Protein AF-A0A3Y9I7Q0-F1 (afdb_monomer_lite)

Organism: Salmonella infantis (NCBI:txid595)

pLDDT: mean 85.58, std 11.39, range [48.69, 96.62]

Secondary structure (DSSP, 8-state):
--S--TTEEEETTEEEEGGGS-HHHHHHHHHHHHHHHHHHHHHHHHHTSHHHHHHHHHTT-----SSSS----B-TTS-BSS--

Sequence (84 aa):
MTGNGINTVRINNEVKHITELDPVTLSLEWAKLKNENNELYRSIKEANSGWRGFILRLIGVHLPDGKTISIHGINAKGGSIYPE

Structure (mmCIF, N/CA/C/O backbone):
data_AF-A0A3Y9I7Q0-F1
#
_entry.id   AF-A0A3Y9I7Q0-F1
#
loop_
_atom_site.group_PDB
_atom_site.id
_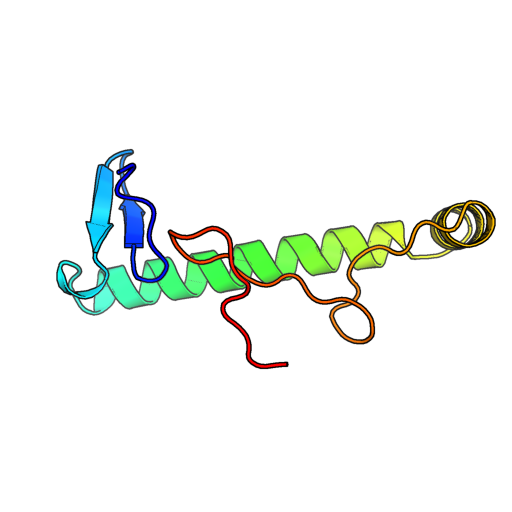atom_site.type_symbol
_atom_site.label_atom_id
_atom_site.label_alt_id
_atom_site.label_comp_id
_atom_site.label_asym_id
_atom_site.label_entity_id
_atom_site.label_seq_id
_atom_site.pdbx_PDB_ins_code
_atom_site.Cartn_x
_atom_site.Cartn_y
_atom_site.Cartn_z
_atom_site.occupancy
_atom_site.B_iso_or_equiv
_atom_site.auth_seq_id
_atom_site.auth_comp_id
_atom_site.auth_asym_id
_atom_site.auth_atom_id
_atom_site.pdbx_PDB_model_num
ATOM 1 N N . MET A 1 1 ? -20.018 -17.646 0.795 1.00 48.69 1 MET A N 1
ATOM 2 C CA . MET A 1 1 ? -19.472 -16.273 0.781 1.00 48.69 1 MET A CA 1
ATOM 3 C C . MET A 1 1 ? -18.309 -16.233 1.752 1.00 48.69 1 MET A C 1
ATOM 5 O O . MET A 1 1 ? -18.529 -16.363 2.945 1.00 48.69 1 MET A O 1
ATOM 9 N N . THR A 1 2 ? -17.075 -16.147 1.264 1.00 54.91 2 THR A N 1
ATOM 10 C CA . THR A 1 2 ? -15.929 -15.829 2.124 1.00 54.91 2 THR A CA 1
ATOM 11 C C . THR A 1 2 ? -16.119 -14.393 2.599 1.00 54.91 2 THR A C 1
ATOM 13 O O . THR A 1 2 ? -16.288 -13.522 1.752 1.00 54.91 2 THR A O 1
ATOM 16 N N . GLY A 1 3 ? -16.119 -14.123 3.903 1.00 60.91 3 GLY A N 1
ATOM 17 C CA . GLY A 1 3 ? -16.352 -12.780 4.460 1.00 60.91 3 GLY A CA 1
ATOM 18 C C . GLY A 1 3 ? -15.352 -11.691 4.035 1.00 60.91 3 GLY A C 1
ATOM 19 O O . GLY A 1 3 ? -15.432 -10.587 4.544 1.00 60.91 3 GLY A O 1
ATOM 20 N N . ASN A 1 4 ? -14.425 -11.974 3.116 1.00 68.38 4 ASN A N 1
ATOM 21 C CA . ASN A 1 4 ? -13.451 -11.033 2.568 1.00 68.38 4 ASN A CA 1
ATOM 22 C C . ASN A 1 4 ? -14.144 -10.041 1.611 1.00 68.38 4 ASN A C 1
ATOM 24 O O . ASN A 1 4 ? -14.205 -10.263 0.401 1.00 68.38 4 ASN A O 1
ATOM 28 N N . GLY A 1 5 ? -14.704 -8.969 2.167 1.00 72.12 5 GLY A N 1
ATOM 29 C CA . GLY A 1 5 ? -15.272 -7.840 1.431 1.00 72.12 5 GLY A CA 1
ATOM 30 C C . GLY A 1 5 ? -14.395 -6.585 1.503 1.00 72.12 5 GLY A C 1
ATOM 31 O O . GLY A 1 5 ? -13.444 -6.512 2.273 1.00 72.12 5 GLY A O 1
ATOM 32 N N . ILE A 1 6 ? -14.758 -5.564 0.725 1.00 75.19 6 ILE A N 1
ATOM 33 C CA . ILE A 1 6 ? -14.030 -4.281 0.598 1.00 75.19 6 ILE A CA 1
ATOM 34 C C . ILE A 1 6 ? -13.889 -3.554 1.944 1.00 75.19 6 ILE A C 1
ATOM 36 O O . ILE A 1 6 ? -12.900 -2.882 2.205 1.00 75.19 6 ILE A O 1
ATOM 40 N N . ASN A 1 7 ? -14.886 -3.722 2.807 1.00 84.25 7 ASN A N 1
ATOM 41 C CA . ASN A 1 7 ? -14.970 -3.087 4.114 1.00 84.25 7 ASN A CA 1
ATOM 42 C C . ASN A 1 7 ? -14.595 -4.063 5.233 1.00 84.25 7 ASN A C 1
ATOM 44 O O . ASN A 1 7 ? -15.166 -4.004 6.318 1.00 84.25 7 ASN A O 1
ATOM 48 N N . THR A 1 8 ? -13.684 -5.000 4.964 1.00 86.75 8 THR A N 1
ATOM 49 C CA . THR A 1 8 ? -13.240 -5.979 5.959 1.00 86.75 8 THR A CA 1
ATOM 50 C C . THR A 1 8 ? -11.726 -6.021 6.064 1.00 86.75 8 THR A C 1
ATOM 52 O O . THR A 1 8 ? -11.020 -5.838 5.075 1.00 86.75 8 THR A O 1
ATOM 55 N N . VAL A 1 9 ? -11.233 -6.280 7.270 1.00 88.19 9 VAL A N 1
ATOM 56 C CA . VAL A 1 9 ? -9.814 -6.502 7.562 1.00 88.19 9 VAL A CA 1
ATOM 57 C C . VAL A 1 9 ? -9.649 -7.838 8.275 1.00 88.19 9 VAL A C 1
ATOM 59 O O . VAL A 1 9 ? -10.585 -8.336 8.904 1.00 88.19 9 VAL A O 1
ATOM 62 N N . ARG A 1 10 ? -8.459 -8.439 8.176 1.00 89.06 10 ARG A N 1
ATOM 63 C CA . ARG A 1 10 ? -8.137 -9.683 8.882 1.00 89.06 10 ARG A CA 1
ATOM 64 C C . ARG A 1 10 ? -7.249 -9.386 10.085 1.00 89.06 10 ARG A C 1
ATOM 66 O O . ARG A 1 10 ? -6.066 -9.104 9.917 1.00 89.06 10 ARG A O 1
ATOM 73 N N . ILE A 1 11 ? -7.807 -9.514 11.284 1.00 89.00 11 ILE A N 1
ATOM 74 C CA . ILE A 1 11 ? -7.110 -9.305 12.559 1.00 89.00 11 ILE A CA 1
ATOM 75 C C . ILE A 1 11 ? -7.089 -10.640 13.295 1.00 89.00 11 ILE A C 1
ATOM 77 O O . ILE A 1 11 ? -8.131 -11.265 13.461 1.00 89.00 11 ILE A O 1
ATOM 81 N N . ASN A 1 12 ? -5.910 -11.112 13.712 1.00 89.12 12 ASN A N 1
ATOM 82 C CA . ASN A 1 12 ? -5.751 -12.404 14.400 1.00 89.12 12 ASN A CA 1
ATOM 83 C C . ASN A 1 12 ? -6.411 -13.585 13.661 1.00 89.12 12 ASN A C 1
ATOM 85 O O . ASN A 1 12 ? -6.996 -14.475 14.270 1.00 89.12 12 ASN A O 1
ATOM 89 N N . ASN A 1 13 ? -6.313 -13.581 12.329 1.00 87.12 13 ASN A N 1
ATOM 90 C CA . ASN A 1 13 ? -6.917 -14.575 11.438 1.00 87.12 13 ASN A CA 1
ATOM 91 C C . ASN A 1 13 ? -8.463 -14.592 11.410 1.00 87.12 13 ASN A C 1
ATOM 93 O O . ASN A 1 13 ? -9.051 -15.446 10.749 1.00 87.12 13 ASN A O 1
ATOM 97 N N . GLU A 1 14 ? -9.112 -13.622 12.053 1.00 90.38 14 GLU A N 1
ATOM 98 C CA . GLU A 1 14 ? -10.553 -13.382 12.001 1.00 90.38 14 GLU A CA 1
ATOM 99 C C . GLU A 1 14 ? -10.855 -12.235 11.030 1.00 90.38 14 GLU A C 1
ATOM 101 O O . GLU A 1 14 ? -10.134 -11.236 10.983 1.00 90.38 14 GLU A O 1
ATOM 106 N N . VAL A 1 15 ? -11.912 -12.376 10.231 1.00 89.62 15 VAL A N 1
ATOM 107 C CA . VAL A 1 15 ? -12.367 -11.312 9.331 1.00 89.62 15 VAL A CA 1
ATOM 108 C C . VAL A 1 15 ? -13.351 -10.428 10.085 1.00 89.62 15 VAL A C 1
ATOM 110 O O . VAL A 1 15 ? -14.381 -10.923 10.531 1.00 89.62 15 VAL A O 1
ATOM 113 N N . LYS A 1 16 ? -13.036 -9.138 10.207 1.00 90.88 16 LYS A N 1
ATOM 114 C CA . LYS A 1 16 ? -13.883 -8.135 10.864 1.00 90.88 16 LYS A CA 1
ATOM 115 C C . LYS A 1 16 ? -14.321 -7.079 9.869 1.00 90.88 16 LYS A C 1
ATOM 117 O O . LYS A 1 16 ? -13.519 -6.653 9.033 1.00 90.88 16 LYS A O 1
ATOM 122 N N . HIS A 1 17 ? -15.569 -6.636 9.960 1.00 90.88 17 HIS A N 1
ATOM 123 C CA . HIS A 1 17 ? -16.025 -5.471 9.205 1.00 90.88 17 HIS A CA 1
ATOM 124 C C . HIS A 1 17 ? -15.457 -4.191 9.835 1.00 90.88 17 HIS A C 1
ATOM 126 O O 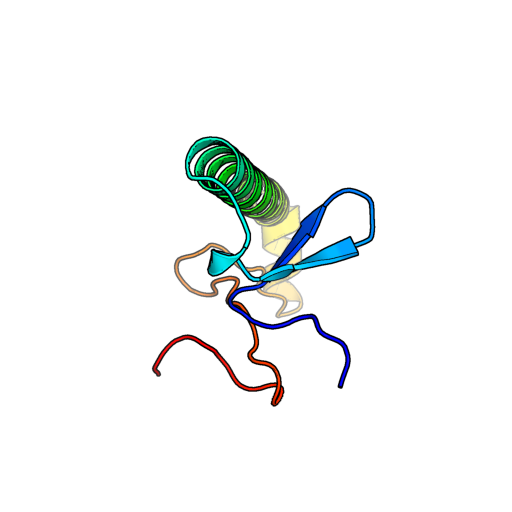. HIS A 1 17 ? -15.343 -4.093 11.051 1.00 90.88 17 HIS A O 1
ATOM 132 N N . ILE A 1 18 ? -15.111 -3.177 9.039 1.00 90.94 18 ILE A N 1
ATOM 133 C CA . ILE A 1 18 ? -14.487 -1.937 9.550 1.00 90.94 18 ILE A CA 1
ATOM 134 C C . ILE A 1 18 ? -15.358 -1.199 10.577 1.00 90.94 18 ILE A C 1
ATOM 136 O O . ILE A 1 18 ? -14.833 -0.486 11.421 1.00 90.94 18 ILE A O 1
ATOM 140 N N . THR A 1 19 ? -16.682 -1.384 10.526 1.00 92.44 19 THR A N 1
ATOM 141 C CA . THR A 1 19 ? -17.625 -0.799 11.497 1.00 92.44 19 THR A CA 1
ATOM 142 C C . THR A 1 19 ? -17.612 -1.509 12.850 1.00 92.44 19 THR A C 1
ATOM 144 O O . THR A 1 19 ? -18.204 -1.006 13.796 1.00 92.44 19 THR A O 1
ATOM 147 N N . GLU A 1 20 ? -16.994 -2.687 12.939 1.00 93.62 20 GLU A N 1
ATOM 148 C CA . GLU A 1 20 ? -16.828 -3.458 14.178 1.00 93.62 20 GLU A CA 1
ATOM 149 C C . GLU A 1 20 ? -15.549 -3.060 14.929 1.00 93.62 20 GLU A C 1
ATOM 151 O O . GLU A 1 20 ? -15.322 -3.523 16.045 1.00 93.62 20 GLU A O 1
ATOM 156 N N . LEU A 1 21 ? -14.694 -2.232 14.319 1.00 94.56 21 LEU A N 1
ATOM 157 C CA . LEU A 1 21 ? -13.432 -1.790 14.900 1.00 94.56 21 LEU A CA 1
ATOM 158 C C . LEU A 1 21 ? -13.621 -0.489 15.674 1.00 94.56 21 LEU A C 1
ATOM 160 O O . LEU A 1 21 ? -14.315 0.425 15.225 1.00 94.56 21 LEU A O 1
ATOM 164 N N . ASP A 1 22 ? -12.939 -0.373 16.811 1.00 96.06 22 ASP A N 1
ATOM 165 C CA . ASP A 1 22 ? -12.803 0.913 17.480 1.00 96.06 22 ASP A CA 1
ATOM 166 C C . ASP A 1 22 ? -11.944 1.882 16.632 1.00 96.06 22 ASP A C 1
ATOM 168 O O . ASP A 1 22 ? -11.141 1.443 15.797 1.00 96.06 22 ASP A O 1
ATOM 172 N N . PRO A 1 23 ? -12.071 3.208 16.834 1.00 95.75 23 PRO A N 1
ATOM 173 C CA . PRO A 1 23 ? -11.376 4.198 16.009 1.00 95.75 23 PRO A CA 1
ATOM 174 C C . PRO A 1 23 ? -9.847 4.064 15.986 1.00 95.75 23 PRO A C 1
ATOM 176 O O . PRO A 1 23 ? -9.218 4.398 14.976 1.00 95.75 23 PRO A O 1
ATOM 179 N N . VAL A 1 24 ? -9.237 3.589 17.077 1.00 96.62 24 VAL A N 1
ATOM 180 C CA . VAL A 1 24 ? -7.781 3.424 17.167 1.00 96.62 24 VAL A CA 1
ATOM 181 C C . VAL A 1 24 ? -7.356 2.233 16.319 1.00 96.62 24 VAL A C 1
ATOM 183 O O . VAL A 1 24 ? -6.487 2.381 15.458 1.00 96.62 24 VAL A O 1
ATOM 186 N N . THR A 1 25 ? -8.013 1.084 16.488 1.00 94.69 25 THR A N 1
ATOM 187 C CA . THR A 1 25 ? -7.749 -0.114 15.678 1.00 94.69 25 THR A CA 1
ATOM 188 C C . THR A 1 25 ? -7.988 0.150 14.194 1.00 94.69 25 THR A C 1
ATOM 190 O O . THR A 1 25 ? -7.145 -0.194 13.367 1.00 94.69 25 THR A O 1
ATOM 193 N N . LEU A 1 26 ? -9.082 0.832 13.842 1.00 93.25 26 LEU A N 1
ATOM 194 C CA . LEU A 1 26 ? -9.374 1.204 12.457 1.00 93.25 26 LEU A CA 1
ATOM 195 C C . LEU A 1 26 ? -8.254 2.059 11.844 1.00 93.25 26 LEU A C 1
ATOM 197 O O . LEU A 1 26 ? -7.825 1.810 10.717 1.00 93.25 26 LEU A O 1
ATOM 201 N N . SER A 1 27 ? -7.754 3.045 12.592 1.00 94.62 27 SER A N 1
ATOM 202 C CA . SER A 1 27 ? -6.670 3.921 12.135 1.00 94.62 27 SER A CA 1
ATOM 203 C C . SER A 1 27 ? -5.354 3.162 11.945 1.00 94.62 27 SER A C 1
ATOM 205 O O . SER A 1 27 ? -4.641 3.402 10.969 1.00 94.62 27 SER A O 1
ATOM 207 N N . LEU A 1 28 ? -5.040 2.229 12.849 1.00 95.06 28 LEU A N 1
ATOM 208 C CA . LEU A 1 28 ? -3.837 1.398 12.768 1.00 95.06 28 LEU A CA 1
ATOM 209 C C . LEU A 1 28 ? -3.885 0.448 11.568 1.00 95.06 28 LEU A C 1
ATOM 211 O O . LEU A 1 28 ? -2.921 0.387 10.805 1.00 95.06 28 LEU A O 1
ATOM 215 N N . GLU A 1 29 ? -5.009 -0.238 11.353 1.00 91.38 29 GLU A N 1
ATOM 216 C CA . GLU A 1 29 ? -5.181 -1.119 10.191 1.00 91.38 29 GLU A CA 1
ATOM 217 C C . GLU A 1 29 ? -5.138 -0.329 8.878 1.00 91.38 29 GLU A C 1
ATOM 219 O O . GLU A 1 29 ? -4.514 -0.761 7.909 1.00 91.38 29 GLU A O 1
ATOM 224 N N . TRP A 1 30 ? -5.708 0.880 8.845 1.00 89.75 30 TRP A N 1
ATOM 225 C CA . TRP A 1 30 ? -5.597 1.752 7.677 1.00 89.75 30 TRP A CA 1
ATOM 226 C C . TRP A 1 30 ? -4.151 2.173 7.388 1.00 89.75 30 TRP A C 1
ATOM 228 O O . TRP A 1 30 ? -3.698 2.105 6.242 1.00 89.75 30 TRP A O 1
ATOM 238 N N . ALA A 1 31 ? -3.405 2.584 8.416 1.00 92.69 31 ALA A N 1
ATOM 239 C CA . ALA A 1 31 ? -2.000 2.958 8.277 1.00 92.69 31 ALA A CA 1
ATOM 240 C C . ALA A 1 31 ? -1.148 1.777 7.787 1.00 92.69 31 ALA A C 1
ATOM 242 O O . ALA A 1 31 ? -0.323 1.940 6.885 1.00 92.69 31 ALA A O 1
ATOM 243 N N . LYS A 1 32 ? -1.397 0.579 8.324 1.00 91.69 32 LYS A N 1
ATOM 244 C CA . LYS A 1 32 ? -0.750 -0.662 7.895 1.00 91.69 32 LYS A CA 1
ATOM 245 C C . LYS A 1 32 ? -1.032 -0.969 6.424 1.00 91.69 32 LYS A C 1
ATOM 247 O O . LYS A 1 32 ? -0.082 -1.145 5.666 1.00 91.69 32 LYS A O 1
ATOM 252 N N . LEU A 1 33 ? -2.296 -0.936 5.996 1.00 87.50 33 LEU A N 1
ATOM 253 C CA . LEU A 1 33 ? -2.676 -1.156 4.594 1.00 87.50 33 LEU A CA 1
ATOM 254 C C . LEU A 1 33 ? -2.016 -0.141 3.652 1.00 87.50 33 LEU A C 1
ATOM 256 O O . LEU A 1 33 ? -1.538 -0.501 2.576 1.00 87.50 33 LEU A O 1
ATOM 260 N N . LYS A 1 34 ? -1.945 1.134 4.053 1.00 89.31 34 LYS A N 1
ATOM 261 C CA . LYS A 1 34 ? -1.236 2.164 3.282 1.00 89.31 34 LYS A CA 1
ATOM 262 C C . LYS A 1 34 ? 0.255 1.871 3.169 1.00 89.31 34 LYS A C 1
ATOM 264 O O . LYS A 1 34 ? 0.813 2.028 2.085 1.00 89.31 34 LYS A O 1
ATOM 269 N N . ASN A 1 35 ? 0.884 1.434 4.255 1.00 94.06 35 ASN A N 1
ATOM 270 C CA . ASN A 1 35 ? 2.294 1.073 4.256 1.00 94.06 35 ASN A CA 1
ATOM 271 C C . ASN A 1 35 ? 2.573 -0.142 3.357 1.00 94.06 35 ASN A C 1
ATOM 273 O O . ASN A 1 35 ? 3.453 -0.079 2.506 1.00 94.06 35 ASN A O 1
ATOM 277 N N . GLU A 1 36 ? 1.783 -1.210 3.481 1.00 90.75 36 GLU A N 1
ATOM 278 C CA . GLU A 1 36 ? 1.898 -2.410 2.640 1.00 90.75 36 GLU A CA 1
ATOM 279 C C . GLU A 1 36 ? 1.729 -2.077 1.151 1.00 90.75 36 GLU A C 1
ATOM 281 O O . GLU A 1 36 ? 2.530 -2.499 0.317 1.00 90.75 36 GLU A O 1
ATOM 286 N N . ASN A 1 37 ? 0.739 -1.248 0.811 1.00 89.62 37 ASN A N 1
ATOM 287 C CA . ASN A 1 37 ? 0.539 -0.793 -0.560 1.00 89.62 37 ASN A CA 1
ATOM 288 C C . ASN A 1 37 ? 1.730 0.035 -1.080 1.00 89.62 37 ASN A C 1
ATOM 290 O O . ASN A 1 37 ? 2.153 -0.139 -2.222 1.00 89.62 37 ASN A O 1
ATOM 294 N N . AS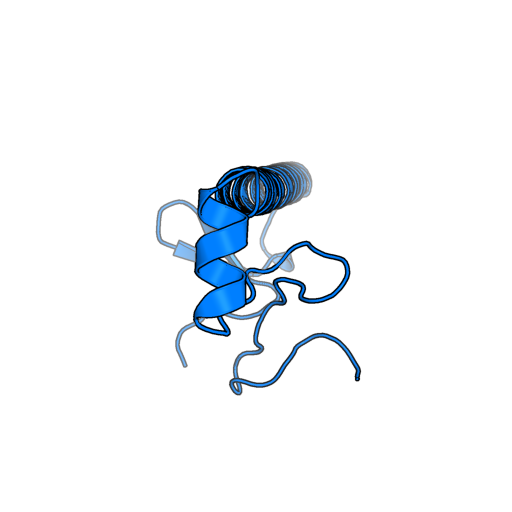N A 1 38 ? 2.308 0.909 -0.253 1.00 91.50 38 ASN A N 1
ATOM 295 C CA . ASN A 1 38 ? 3.495 1.680 -0.633 1.00 91.50 38 ASN A CA 1
ATOM 296 C C . ASN A 1 38 ? 4.717 0.780 -0.868 1.00 91.50 38 ASN A C 1
ATOM 298 O O . ASN A 1 38 ? 5.450 0.993 -1.834 1.00 91.50 38 ASN A O 1
ATOM 302 N N . GLU A 1 39 ? 4.915 -0.244 -0.038 1.00 94.88 39 GLU A N 1
ATOM 303 C CA . GLU A 1 39 ? 6.001 -1.217 -0.200 1.00 94.88 39 GLU A CA 1
ATOM 304 C C . GLU A 1 39 ? 5.850 -2.059 -1.476 1.00 94.88 39 GLU A C 1
ATOM 306 O O . GLU A 1 39 ? 6.845 -2.335 -2.159 1.00 94.88 39 GLU A O 1
ATOM 311 N N . LEU A 1 40 ? 4.616 -2.402 -1.865 1.00 93.31 40 LEU A N 1
ATOM 312 C CA . LEU A 1 40 ? 4.343 -3.035 -3.159 1.00 93.31 40 LEU A CA 1
ATOM 313 C C . LEU A 1 40 ? 4.772 -2.127 -4.317 1.00 93.31 40 LEU A C 1
ATOM 315 O O . LEU A 1 40 ? 5.524 -2.557 -5.192 1.00 93.31 40 LEU A O 1
ATOM 319 N N . TYR A 1 41 ? 4.367 -0.854 -4.302 1.00 93.25 41 TYR A N 1
ATOM 320 C CA . TYR A 1 41 ? 4.761 0.095 -5.346 1.00 93.25 41 TYR A CA 1
ATOM 321 C C . TYR A 1 41 ? 6.264 0.384 -5.361 1.00 93.25 41 TYR A C 1
ATOM 323 O O . TYR A 1 41 ? 6.841 0.542 -6.438 1.00 93.25 41 TYR A O 1
ATOM 331 N N . ARG A 1 42 ? 6.929 0.412 -4.200 1.00 94.38 42 ARG A N 1
ATOM 332 C C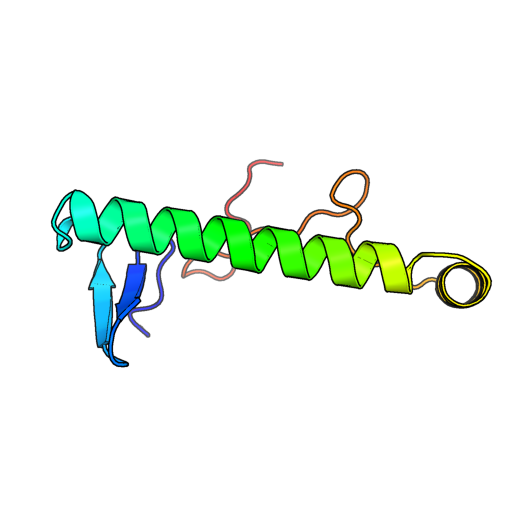A . ARG A 1 42 ? 8.393 0.515 -4.120 1.00 94.38 42 ARG A CA 1
ATOM 333 C C . ARG A 1 42 ? 9.057 -0.669 -4.820 1.00 94.38 42 ARG A C 1
ATOM 335 O O . ARG A 1 42 ? 9.904 -0.464 -5.688 1.00 94.38 42 ARG A O 1
ATOM 342 N N . SER A 1 43 ? 8.618 -1.884 -4.502 1.00 92.62 43 SER A N 1
ATOM 343 C CA . SER A 1 43 ? 9.129 -3.118 -5.109 1.00 92.62 43 SER A CA 1
ATOM 344 C C . SER A 1 43 ? 8.925 -3.132 -6.628 1.00 92.62 43 SER A C 1
ATOM 346 O O . SER A 1 43 ? 9.836 -3.476 -7.383 1.00 92.62 43 SER A O 1
ATOM 348 N N . ILE A 1 44 ? 7.757 -2.689 -7.104 1.00 93.50 44 ILE A N 1
ATOM 349 C CA . ILE A 1 44 ? 7.486 -2.594 -8.542 1.00 93.50 44 ILE A CA 1
ATOM 350 C C . ILE A 1 44 ? 8.362 -1.528 -9.202 1.00 93.50 44 ILE A C 1
ATOM 352 O O . ILE A 1 44 ? 8.914 -1.766 -10.276 1.00 93.50 44 ILE A O 1
ATOM 356 N N . LYS A 1 45 ? 8.552 -0.369 -8.564 1.00 92.56 45 LYS A N 1
ATOM 357 C CA . LYS A 1 45 ? 9.445 0.680 -9.070 1.00 92.56 45 LYS A CA 1
ATOM 358 C C . LYS A 1 45 ? 10.871 0.158 -9.244 1.00 92.56 45 LYS A C 1
ATOM 360 O O . LYS A 1 45 ? 11.505 0.446 -10.258 1.00 92.56 45 LYS A O 1
ATOM 365 N N . GLU A 1 46 ? 11.365 -0.625 -8.291 1.00 93.19 46 GLU A N 1
ATOM 366 C CA . GLU A 1 46 ? 12.675 -1.274 -8.376 1.00 93.19 46 GLU A CA 1
ATOM 367 C C . GLU A 1 46 ? 12.736 -2.297 -9.521 1.00 93.19 46 GLU A C 1
ATOM 369 O O . GLU A 1 46 ? 13.693 -2.288 -10.297 1.00 93.19 46 GLU A O 1
ATOM 374 N N . ALA A 1 47 ? 11.700 -3.124 -9.691 1.00 92.31 47 ALA A N 1
ATOM 375 C CA . ALA A 1 47 ? 11.612 -4.091 -10.789 1.00 92.31 47 ALA A CA 1
ATOM 376 C C . ALA A 1 47 ? 11.551 -3.422 -12.176 1.00 92.31 47 ALA A C 1
ATOM 378 O O . ALA A 1 47 ? 12.204 -3.875 -13.118 1.00 92.31 47 ALA A O 1
ATOM 379 N N . ASN A 1 48 ? 10.826 -2.306 -12.286 1.00 91.62 48 ASN A N 1
ATOM 380 C CA . ASN A 1 48 ? 10.691 -1.506 -13.504 1.00 91.62 48 ASN A CA 1
ATOM 381 C C . ASN A 1 48 ? 11.933 -0.650 -13.820 1.00 91.62 48 ASN A C 1
ATOM 383 O O . ASN A 1 48 ? 11.986 -0.009 -14.872 1.00 91.62 48 ASN A O 1
ATOM 387 N N . SER A 1 49 ? 12.940 -0.619 -12.944 1.00 92.12 49 SER A N 1
ATOM 388 C CA . SER A 1 49 ? 14.125 0.225 -13.112 1.00 92.12 49 SER A CA 1
ATOM 389 C C . SER A 1 49 ? 15.265 -0.478 -13.862 1.00 92.12 49 SER A C 1
ATOM 391 O O . SER A 1 49 ? 15.443 -1.697 -13.809 1.00 92.12 49 SER A O 1
ATOM 393 N N . GLY A 1 50 ? 16.079 0.322 -14.558 1.00 93.94 50 GLY A N 1
ATOM 394 C CA . GLY A 1 50 ? 17.299 -0.130 -15.229 1.00 93.94 50 GLY A CA 1
ATOM 395 C C . GLY A 1 50 ? 17.068 -1.200 -16.303 1.00 93.94 50 GLY A C 1
ATOM 396 O O . GLY A 1 50 ? 16.063 -1.202 -17.016 1.00 93.94 50 GLY A O 1
ATOM 397 N N . TRP A 1 51 ? 18.030 -2.117 -16.423 1.00 96.25 51 TRP A N 1
ATOM 398 C CA . TRP A 1 51 ? 18.020 -3.180 -17.432 1.00 96.25 51 TRP A CA 1
ATOM 399 C C . TRP A 1 51 ? 16.882 -4.194 -17.240 1.00 96.25 51 TRP A C 1
ATOM 401 O O . TRP A 1 51 ? 16.331 -4.675 -18.226 1.00 96.25 51 TRP A O 1
ATOM 411 N N . ARG A 1 52 ? 16.456 -4.462 -15.996 1.00 94.19 52 ARG A N 1
ATOM 412 C CA . ARG A 1 52 ? 15.308 -5.341 -15.708 1.00 94.19 52 ARG A CA 1
ATOM 413 C C . ARG A 1 52 ? 14.023 -4.777 -16.305 1.00 94.19 52 ARG A C 1
ATOM 415 O O . ARG A 1 52 ? 13.341 -5.467 -17.057 1.00 94.19 52 ARG A O 1
ATOM 422 N N . GLY A 1 53 ? 13.757 -3.495 -16.066 1.00 94.12 53 GLY A N 1
ATOM 423 C CA . GLY A 1 53 ? 12.615 -2.805 -16.661 1.00 94.12 53 GLY A CA 1
ATOM 424 C C . GLY A 1 53 ? 12.675 -2.702 -18.184 1.00 94.12 53 GLY A C 1
ATOM 425 O O . GLY A 1 53 ? 11.638 -2.624 -18.840 1.00 94.12 53 GLY A O 1
ATOM 426 N N . PHE A 1 54 ? 13.873 -2.685 -18.774 1.00 94.38 54 PHE A N 1
ATOM 427 C CA . PHE A 1 54 ? 14.026 -2.758 -20.227 1.00 94.38 54 PHE A CA 1
ATOM 428 C C . PHE A 1 54 ? 13.603 -4.131 -20.770 1.00 94.38 54 PHE A C 1
ATOM 430 O O . PHE A 1 54 ? 12.799 -4.190 -21.696 1.00 94.38 54 PHE A O 1
ATOM 437 N N . ILE A 1 55 ? 14.060 -5.224 -20.147 1.00 96.31 55 ILE A N 1
ATOM 438 C CA . ILE A 1 55 ? 13.658 -6.586 -20.529 1.00 96.31 55 ILE A CA 1
ATOM 439 C C . ILE A 1 55 ? 12.147 -6.791 -20.376 1.00 96.31 55 ILE A C 1
ATOM 441 O O . ILE A 1 55 ? 11.529 -7.302 -21.304 1.00 96.31 55 ILE A O 1
ATOM 445 N N . LEU A 1 56 ? 11.544 -6.348 -19.264 1.00 94.75 56 LEU A N 1
ATOM 446 C CA . LEU A 1 56 ? 10.092 -6.447 -19.044 1.00 94.75 56 LEU A CA 1
ATOM 447 C C . LEU A 1 56 ? 9.298 -5.811 -20.195 1.00 94.75 56 LEU A C 1
ATOM 449 O O . LEU A 1 56 ? 8.387 -6.435 -20.735 1.00 94.75 56 LEU A O 1
ATOM 453 N N . ARG A 1 57 ? 9.708 -4.618 -20.639 1.00 92.44 57 ARG A N 1
ATOM 454 C CA . ARG A 1 57 ? 9.081 -3.922 -21.772 1.00 92.44 57 ARG A CA 1
ATOM 455 C C . ARG A 1 57 ? 9.245 -4.668 -23.094 1.00 92.44 57 ARG A C 1
ATOM 457 O O . ARG A 1 57 ? 8.290 -4.736 -23.859 1.00 92.44 57 ARG A O 1
ATOM 464 N N . LEU A 1 58 ? 10.417 -5.252 -23.357 1.00 96.50 58 LEU A N 1
ATOM 465 C CA . LEU A 1 58 ? 10.652 -6.025 -24.584 1.00 96.50 58 LEU A CA 1
ATOM 466 C C . LEU A 1 58 ? 9.752 -7.259 -24.690 1.00 96.50 58 LEU A C 1
ATOM 468 O O . LEU A 1 58 ? 9.323 -7.604 -25.786 1.00 96.50 58 LEU A O 1
ATOM 472 N N . ILE A 1 59 ? 9.447 -7.902 -23.563 1.00 96.50 59 ILE A N 1
ATOM 473 C CA . ILE A 1 59 ? 8.551 -9.066 -23.523 1.00 96.50 59 ILE A CA 1
ATOM 474 C C . ILE A 1 59 ? 7.071 -8.679 -23.357 1.00 96.50 59 ILE A C 1
ATOM 476 O O . ILE A 1 59 ? 6.231 -9.546 -23.134 1.00 96.50 59 ILE A O 1
ATOM 480 N N . GLY A 1 60 ? 6.743 -7.385 -23.438 1.00 92.94 60 GLY A N 1
ATOM 481 C CA . GLY A 1 60 ? 5.373 -6.879 -23.324 1.00 92.94 60 GLY A CA 1
ATOM 482 C C . GLY A 1 60 ? 4.799 -6.865 -21.902 1.00 92.94 60 GLY A C 1
ATOM 483 O O . GLY A 1 60 ? 3.609 -6.604 -21.730 1.00 92.94 60 GLY A O 1
ATOM 484 N N . VAL A 1 61 ? 5.612 -7.108 -20.870 1.00 93.00 61 VAL A N 1
ATOM 485 C CA . VAL A 1 61 ? 5.174 -7.084 -19.468 1.00 93.00 61 VAL A CA 1
ATOM 486 C C . VAL A 1 61 ? 5.235 -5.661 -18.921 1.00 93.00 61 VAL A C 1
ATOM 488 O O . VAL A 1 61 ? 6.285 -5.020 -18.914 1.00 93.00 61 VAL A O 1
ATOM 491 N N . HIS A 1 62 ? 4.104 -5.191 -18.396 1.00 87.75 62 HIS A N 1
ATOM 492 C CA . HIS A 1 62 ? 3.967 -3.880 -17.769 1.00 87.75 62 HIS A CA 1
ATOM 493 C C . HIS A 1 62 ? 3.536 -4.069 -16.316 1.00 87.75 62 HIS A C 1
ATOM 495 O O . HIS A 1 62 ? 2.420 -4.512 -16.049 1.00 87.75 62 HIS A O 1
ATOM 501 N N . LEU A 1 63 ? 4.431 -3.773 -15.370 1.00 91.19 63 LEU A N 1
ATOM 502 C CA . LEU A 1 63 ? 4.098 -3.851 -13.949 1.00 91.19 63 LEU A CA 1
ATOM 503 C C . LEU A 1 63 ? 3.433 -2.548 -13.468 1.00 91.19 63 LEU A C 1
ATOM 505 O O . LEU A 1 63 ? 3.808 -1.479 -13.960 1.00 91.19 63 LEU A O 1
ATOM 509 N N . PRO A 1 64 ? 2.520 -2.612 -12.478 1.00 89.25 64 PRO A N 1
ATOM 510 C CA . PRO A 1 64 ? 1.818 -1.443 -11.948 1.00 89.25 64 PRO A CA 1
ATOM 511 C C . PRO A 1 64 ? 2.737 -0.348 -11.394 1.00 89.25 64 PRO A C 1
ATOM 513 O O . PRO A 1 64 ? 3.363 -0.507 -10.352 1.00 89.25 64 PRO A O 1
ATOM 516 N N . ASP A 1 65 ? 2.792 0.803 -12.053 1.00 84.12 65 ASP A N 1
ATOM 517 C CA . ASP A 1 65 ? 3.594 1.958 -11.632 1.00 84.12 65 ASP A CA 1
ATOM 518 C C . ASP A 1 65 ? 2.775 3.037 -10.899 1.00 84.12 65 ASP A C 1
ATOM 520 O O . ASP A 1 65 ? 3.319 4.062 -10.483 1.00 84.12 65 ASP A O 1
ATOM 524 N N . GLY A 1 66 ? 1.467 2.814 -10.756 1.00 81.62 66 GLY A N 1
ATOM 525 C CA . GLY A 1 66 ? 0.523 3.736 -10.132 1.00 81.62 66 GLY A CA 1
ATOM 526 C C . GLY A 1 66 ? 0.132 4.922 -11.018 1.00 81.62 66 GLY A C 1
ATOM 527 O O . GLY A 1 66 ? -0.624 5.775 -10.561 1.00 81.62 66 GLY A O 1
ATOM 528 N N . LYS A 1 67 ? 0.634 4.996 -12.261 1.00 80.94 67 LYS A N 1
ATOM 529 C CA . LYS A 1 67 ? 0.321 6.059 -13.233 1.00 80.94 67 LYS A CA 1
ATOM 530 C C . LYS A 1 67 ? -0.355 5.504 -14.479 1.00 80.94 67 LYS A C 1
ATOM 532 O O . LYS A 1 67 ? -1.386 6.016 -14.894 1.00 80.94 67 LYS A O 1
ATOM 537 N N . THR A 1 68 ? 0.244 4.481 -15.076 1.00 80.94 68 THR A N 1
ATOM 538 C CA . THR A 1 68 ? -0.263 3.776 -16.255 1.00 80.94 68 THR A CA 1
ATOM 539 C C . THR A 1 68 ? -1.076 2.557 -15.847 1.00 80.94 68 THR A C 1
ATOM 541 O O . THR A 1 68 ? -2.127 2.300 -16.422 1.00 80.94 68 THR A O 1
ATOM 544 N N . ILE A 1 69 ? -0.603 1.814 -14.845 1.00 82.62 69 ILE A N 1
ATOM 545 C CA . ILE A 1 69 ? -1.317 0.669 -14.278 1.00 82.62 69 ILE A CA 1
ATOM 546 C C . ILE A 1 69 ? -1.278 0.814 -12.761 1.00 82.62 69 ILE A C 1
ATOM 548 O O . ILE A 1 69 ? -0.206 0.943 -12.169 1.00 82.62 69 ILE A O 1
ATOM 552 N N . SER A 1 70 ? -2.440 0.784 -12.119 1.00 82.94 70 SER A N 1
ATOM 553 C CA . SER A 1 70 ? -2.566 0.855 -10.666 1.00 82.94 70 SER A CA 1
ATOM 554 C C . SER A 1 70 ? -3.158 -0.429 -10.096 1.00 82.94 70 SER A C 1
ATOM 556 O O . SER A 1 70 ? -3.995 -1.100 -10.698 1.00 82.94 70 SER A O 1
ATOM 558 N N . ILE A 1 71 ? -2.688 -0.775 -8.903 1.00 80.19 71 ILE A N 1
ATOM 559 C CA . ILE A 1 71 ? -3.248 -1.833 -8.075 1.00 80.19 71 ILE A CA 1
ATOM 560 C C . ILE A 1 71 ? -4.552 -1.307 -7.485 1.00 80.19 71 ILE A C 1
ATOM 562 O O . ILE A 1 71 ? -4.562 -0.341 -6.720 1.00 80.19 71 ILE A O 1
ATOM 566 N N . HIS A 1 72 ? -5.641 -1.969 -7.846 1.00 75.62 72 HIS A N 1
ATOM 567 C CA . HIS A 1 72 ? -6.973 -1.703 -7.338 1.00 75.62 72 HIS A CA 1
ATOM 568 C C . HIS A 1 72 ? -7.501 -2.925 -6.593 1.00 75.62 72 HIS A C 1
ATOM 570 O O . HIS A 1 72 ? -7.109 -4.061 -6.862 1.00 75.62 72 HIS A O 1
ATOM 576 N N . GLY A 1 73 ? -8.412 -2.689 -5.654 1.00 70.06 73 GLY A N 1
ATOM 577 C CA . GLY A 1 73 ? -9.154 -3.775 -5.034 1.00 70.06 73 GLY A CA 1
ATOM 578 C C . GLY A 1 73 ? -10.234 -4.325 -5.971 1.00 70.06 73 GLY A C 1
ATOM 579 O O . GLY A 1 73 ? -10.749 -3.615 -6.838 1.00 70.06 73 GLY A O 1
ATOM 580 N N . ILE A 1 74 ? -10.599 -5.586 -5.744 1.00 70.75 74 ILE A N 1
ATOM 581 C CA . ILE A 1 74 ? -11.744 -6.259 -6.366 1.00 70.75 74 ILE A CA 1
ATOM 582 C C . ILE A 1 74 ? -12.875 -6.417 -5.347 1.00 70.75 74 ILE A C 1
ATOM 584 O O . ILE A 1 74 ? -12.639 -6.691 -4.169 1.00 70.75 74 ILE A O 1
ATOM 588 N N . ASN A 1 75 ? -14.116 -6.221 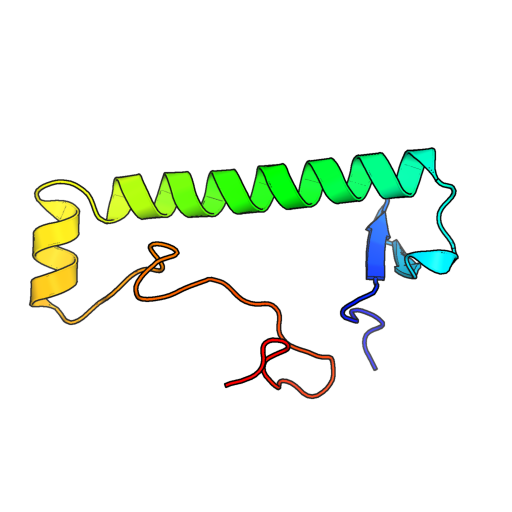-5.784 1.00 67.81 75 ASN A N 1
ATOM 589 C CA . ASN A 1 75 ? -15.285 -6.404 -4.932 1.00 67.81 75 ASN A CA 1
ATOM 590 C C . ASN A 1 75 ? -15.620 -7.897 -4.744 1.00 67.81 75 ASN A C 1
ATOM 592 O O . ASN A 1 75 ? -15.074 -8.775 -5.411 1.00 67.81 75 ASN A O 1
ATOM 596 N N . ALA A 1 76 ? -16.582 -8.195 -3.867 1.00 61.53 76 ALA A N 1
ATOM 597 C CA . ALA A 1 76 ? -17.011 -9.569 -3.576 1.00 61.53 76 ALA A CA 1
ATOM 598 C C . ALA A 1 76 ? -17.637 -10.315 -4.777 1.00 61.53 76 ALA A C 1
ATOM 600 O O . ALA A 1 76 ? -17.826 -11.528 -4.714 1.00 61.53 76 ALA A O 1
ATOM 601 N N . LYS A 1 77 ? -17.976 -9.606 -5.861 1.00 72.81 77 LYS A N 1
ATOM 602 C CA . LYS A 1 77 ? -18.476 -10.166 -7.126 1.00 72.81 77 LYS A CA 1
ATOM 603 C C . LYS A 1 77 ? -17.372 -10.296 -8.186 1.00 72.81 77 LYS A C 1
ATOM 605 O O . LYS A 1 77 ? -17.676 -10.621 -9.328 1.00 72.81 77 LYS A O 1
ATOM 610 N N . GLY A 1 78 ? -16.115 -10.028 -7.827 1.00 69.88 78 GLY A N 1
ATOM 611 C CA . GLY A 1 78 ? -14.967 -10.089 -8.733 1.00 69.88 78 GLY A CA 1
ATOM 612 C C . GLY A 1 78 ? -14.828 -8.895 -9.684 1.00 69.88 78 GLY A C 1
ATOM 613 O O . GLY A 1 78 ? -14.014 -8.959 -10.596 1.00 69.88 78 GLY A O 1
ATOM 614 N N . GLY A 1 79 ? -15.598 -7.817 -9.498 1.00 73.75 79 GLY A N 1
ATOM 615 C CA . GLY A 1 79 ? -15.493 -6.594 -10.308 1.00 73.75 79 GLY A CA 1
ATOM 616 C C . GLY A 1 79 ? -14.514 -5.567 -9.728 1.00 73.75 79 GLY A C 1
ATOM 617 O O . GLY A 1 79 ? -14.246 -5.584 -8.524 1.00 73.75 79 GLY A O 1
ATOM 618 N N . SER A 1 80 ? -14.019 -4.645 -10.565 1.00 73.69 80 SER A N 1
ATOM 619 C CA . SER A 1 80 ? -13.237 -3.480 -10.111 1.00 73.69 80 SER A CA 1
ATOM 620 C C . SER A 1 80 ? -14.04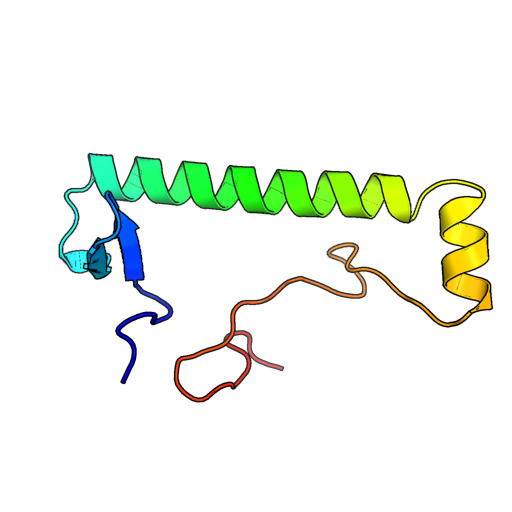6 -2.639 -9.117 1.00 73.69 80 SER A C 1
ATOM 622 O O . SER A 1 80 ? -15.260 -2.484 -9.259 1.00 73.69 80 SER A O 1
ATOM 624 N N . ILE A 1 81 ? -13.379 -2.112 -8.089 1.00 68.12 81 ILE A N 1
ATOM 625 C CA . ILE A 1 81 ? -13.983 -1.185 -7.114 1.00 68.12 81 ILE A CA 1
ATOM 626 C C . ILE A 1 81 ? -13.875 0.273 -7.587 1.00 68.12 81 ILE A C 1
ATOM 628 O O . ILE A 1 81 ? -14.599 1.138 -7.099 1.00 68.12 81 ILE A O 1
ATOM 632 N N . TYR A 1 82 ? -12.986 0.552 -8.536 1.00 63.25 82 TYR A N 1
ATOM 633 C CA . TYR A 1 82 ? -12.772 1.895 -9.057 1.00 63.25 82 TYR A CA 1
ATOM 634 C C . TYR A 1 82 ? -13.620 2.093 -10.315 1.00 63.25 82 TYR A C 1
ATOM 636 O O . TYR A 1 82 ? -13.677 1.165 -11.130 1.00 63.25 82 TYR A O 1
ATOM 644 N N . PRO A 1 83 ? -14.297 3.250 -10.448 1.00 60.25 83 PRO A N 1
ATOM 645 C CA . PRO A 1 83 ? -15.045 3.575 -11.654 1.00 60.25 83 PRO A CA 1
ATOM 646 C C . PRO A 1 83 ? -14.095 3.650 -12.852 1.00 60.25 83 PRO A C 1
ATOM 648 O O . PRO A 1 83 ? -12.925 4.003 -12.688 1.00 60.25 83 PRO A O 1
ATOM 651 N N . GLU A 1 84 ? -14.614 3.282 -14.021 1.00 59.12 84 GLU A N 1
ATOM 652 C CA . GLU A 1 84 ? -13.905 3.424 -15.298 1.00 59.12 84 GLU A CA 1
ATOM 653 C C . GLU A 1 84 ? -13.750 4.891 -15.711 1.00 59.12 84 GLU A C 1
ATOM 655 O O . GLU A 1 84 ? -14.674 5.690 -15.417 1.00 59.12 84 GLU A O 1
#

Radius of gyration: 16.38 Å; chains: 1; bounding box: 38×22×42 Å

Foldseek 3Di:
DPLPFPQWDQDPNDIDGLVRDDPVRSVVRVVVVVVVQVVQLVVQVVCCDDPNVVVCVVVVHDDANVPPHHDFDAGPVRHTPDDD